Protein AF-A0A835S6H7-F1 (afdb_monomer)

Structure (mmCIF, N/CA/C/O backbone):
data_AF-A0A835S6H7-F1
#
_entry.id   AF-A0A835S6H7-F1
#
loop_
_atom_site.group_PDB
_atom_site.id
_atom_site.type_symbol
_atom_site.label_atom_id
_atom_site.label_alt_id
_atom_site.label_comp_id
_atom_site.label_asym_id
_atom_site.label_entity_id
_atom_site.label_seq_id
_atom_site.pdbx_PDB_ins_code
_atom_site.Cartn_x
_atom_site.Cartn_y
_atom_site.Cartn_z
_atom_site.occupancy
_atom_site.B_iso_or_equiv
_atom_site.auth_seq_id
_atom_site.auth_comp_id
_atom_site.auth_asym_id
_atom_site.auth_atom_id
_atom_site.pdbx_PDB_model_num
AT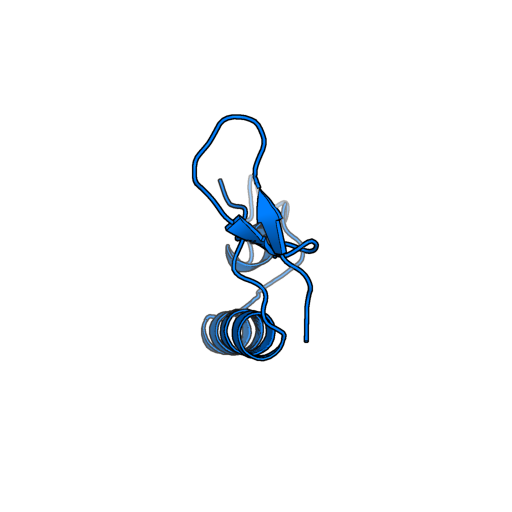OM 1 N N . MET A 1 1 ? -1.763 -4.590 16.552 1.00 73.00 1 MET A N 1
ATOM 2 C CA . MET A 1 1 ? -2.831 -4.268 15.581 1.00 73.00 1 MET A CA 1
ATOM 3 C C . MET A 1 1 ? -2.707 -2.792 15.228 1.00 73.00 1 MET A C 1
ATOM 5 O O . MET A 1 1 ? -2.499 -2.003 16.146 1.00 73.00 1 MET A O 1
ATOM 9 N N . LEU A 1 2 ? -2.734 -2.425 13.943 1.00 89.56 2 LEU A N 1
ATOM 10 C CA . LEU A 1 2 ? -2.541 -1.033 13.520 1.00 89.56 2 LEU A CA 1
ATOM 11 C C . LEU A 1 2 ? -3.706 -0.147 13.998 1.00 89.56 2 LEU A C 1
ATOM 13 O O . LEU A 1 2 ? -4.865 -0.559 13.914 1.00 89.56 2 LEU A O 1
ATOM 17 N N . LYS A 1 3 ? -3.417 1.060 14.497 1.00 95.69 3 LYS A N 1
ATOM 18 C CA . LYS A 1 3 ? -4.466 2.016 14.884 1.00 95.69 3 LYS A CA 1
ATOM 19 C C . LYS A 1 3 ? -5.095 2.642 13.639 1.00 95.69 3 LYS A C 1
ATOM 21 O O . LYS A 1 3 ? -4.444 2.783 12.602 1.00 95.69 3 LYS A O 1
ATOM 26 N N . ARG A 1 4 ? -6.367 3.032 13.761 1.00 97.56 4 ARG A N 1
ATOM 27 C CA . ARG A 1 4 ? -7.112 3.744 12.717 1.00 97.56 4 ARG A CA 1
ATOM 28 C C . ARG A 1 4 ? -7.543 5.125 13.196 1.00 97.56 4 ARG A C 1
ATOM 30 O O . ARG A 1 4 ? -7.847 5.304 14.375 1.00 97.56 4 ARG A O 1
ATOM 37 N N . ARG A 1 5 ? -7.573 6.093 12.281 1.00 97.88 5 ARG A N 1
ATOM 38 C CA . ARG A 1 5 ? -7.959 7.489 12.514 1.00 97.88 5 ARG A CA 1
ATOM 39 C C . ARG A 1 5 ? -9.018 7.929 11.512 1.00 97.88 5 ARG A C 1
ATOM 41 O O . ARG A 1 5 ? -9.080 7.427 10.394 1.00 97.88 5 ARG A O 1
ATOM 48 N N . LYS A 1 6 ? -9.842 8.897 11.913 1.00 98.25 6 LYS A N 1
ATOM 49 C CA . LYS A 1 6 ? -10.798 9.541 11.011 1.00 98.25 6 LYS A CA 1
ATOM 50 C C . LYS A 1 6 ? -10.044 10.390 9.985 1.00 98.25 6 LYS A C 1
ATOM 52 O O . LYS A 1 6 ? -9.216 11.216 10.374 1.00 98.25 6 LYS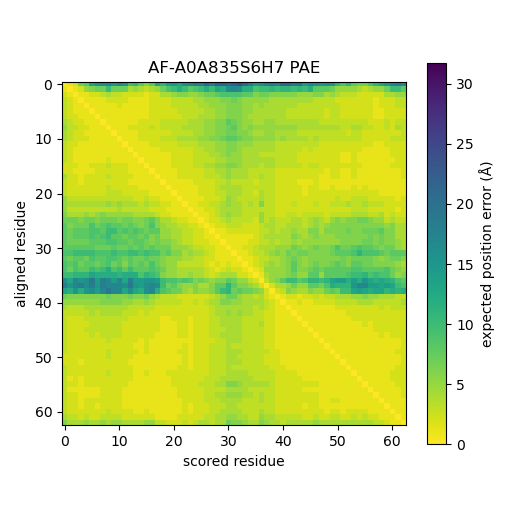 A O 1
ATOM 57 N N . LEU A 1 7 ? -10.343 10.222 8.699 1.00 98.12 7 LEU A N 1
ATOM 58 C CA . LEU A 1 7 ? -9.736 11.033 7.645 1.00 98.12 7 LEU A CA 1
ATOM 59 C C . LEU A 1 7 ? -10.449 12.391 7.541 1.00 98.12 7 LEU A C 1
ATOM 61 O O . LEU A 1 7 ? -11.440 12.550 6.823 1.00 98.12 7 LEU A O 1
ATOM 65 N N . GLY A 1 8 ? -9.957 13.378 8.288 1.00 97.50 8 GLY A N 1
ATOM 66 C CA . GLY A 1 8 ? -10.473 14.747 8.266 1.00 97.50 8 GLY A CA 1
ATOM 67 C C . GLY A 1 8 ? -11.973 14.828 8.581 1.00 97.50 8 GLY A C 1
ATOM 68 O O . GLY A 1 8 ? -12.449 14.294 9.583 1.00 97.50 8 GLY A O 1
ATOM 69 N N . LYS A 1 9 ? -12.730 15.510 7.712 1.00 98.31 9 LYS A N 1
ATOM 70 C CA . LYS A 1 9 ? -14.190 15.677 7.846 1.00 98.31 9 LYS A CA 1
ATOM 71 C C . LYS A 1 9 ? -15.001 14.514 7.257 1.00 98.31 9 LYS A C 1
ATOM 73 O O . LYS A 1 9 ? -16.223 14.535 7.348 1.00 98.31 9 LYS A O 1
ATOM 78 N N . THR A 1 10 ? -14.351 13.514 6.662 1.00 98.12 10 THR A N 1
ATOM 79 C CA . THR A 1 10 ? -15.034 12.354 6.067 1.00 98.12 10 THR A CA 1
ATOM 80 C C . THR A 1 10 ? -15.464 11.356 7.139 1.00 98.12 10 THR A C 1
ATOM 82 O O . THR A 1 10 ? -14.979 11.405 8.264 1.00 98.12 10 THR A O 1
ATOM 85 N N . ASN A 1 11 ? -16.320 10.397 6.792 1.00 97.75 11 ASN A N 1
ATOM 86 C CA . ASN A 1 11 ? -16.663 9.282 7.683 1.00 97.75 11 ASN A CA 1
ATOM 87 C C . ASN A 1 11 ? -15.708 8.080 7.543 1.00 97.75 11 ASN A C 1
ATOM 89 O O . ASN A 1 11 ? -16.002 6.999 8.046 1.00 97.75 11 ASN A O 1
ATOM 93 N N . LEU A 1 12 ? -14.568 8.249 6.865 1.00 98.25 12 LEU A N 1
ATOM 94 C CA . LEU A 1 12 ? -13.601 7.176 6.645 1.00 98.25 12 LEU A CA 1
ATOM 95 C C . LEU A 1 12 ? -12.716 6.978 7.879 1.00 98.25 12 LEU A C 1
ATOM 97 O O . LEU A 1 12 ? -12.189 7.941 8.439 1.00 98.25 12 LEU A O 1
ATOM 101 N N . SER A 1 13 ? -12.523 5.717 8.266 1.00 98.06 13 SER A N 1
ATOM 102 C CA . SER A 1 13 ? -11.562 5.294 9.288 1.00 98.06 13 SER A CA 1
ATOM 103 C C . SER A 1 13 ? -10.394 4.587 8.607 1.00 98.06 13 SER A C 1
ATOM 105 O O . SER A 1 13 ? -10.546 3.471 8.107 1.00 98.06 13 SER A O 1
ATOM 107 N N . VAL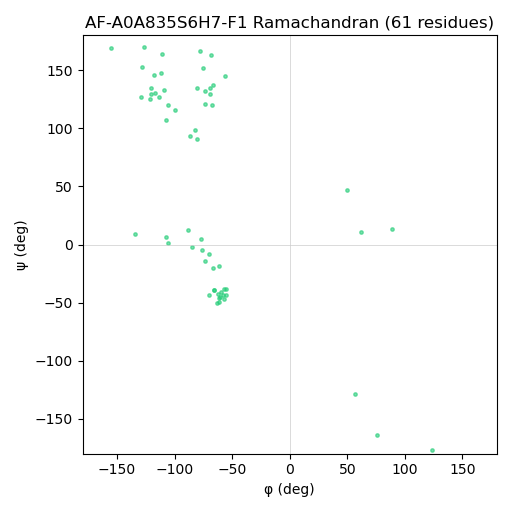 A 1 14 ? -9.242 5.248 8.557 1.00 98.31 14 VAL A N 1
ATOM 108 C CA . VAL A 1 14 ? -8.054 4.791 7.825 1.00 98.31 14 VAL A CA 1
ATOM 109 C C . VAL A 1 14 ? -6.936 4.401 8.782 1.00 98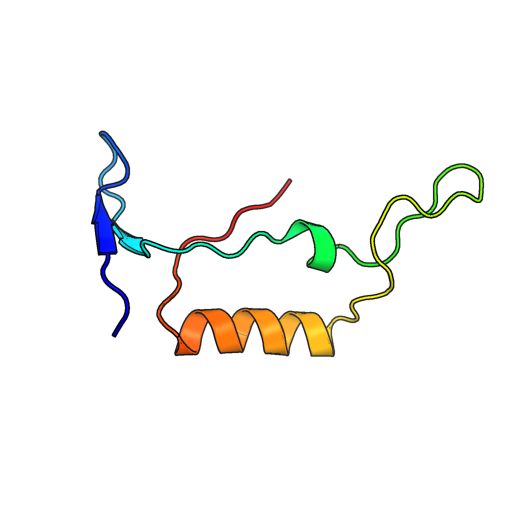.31 14 VAL A C 1
ATOM 111 O O . VAL A 1 14 ? -6.804 4.980 9.858 1.00 98.31 14 VAL A O 1
ATOM 114 N N . SER A 1 15 ? -6.131 3.418 8.409 1.00 98.44 15 SER A N 1
ATOM 115 C CA . SER A 1 15 ? -4.893 3.054 9.084 1.00 98.44 15 SER A CA 1
ATOM 116 C C . SER A 1 15 ? -3.941 4.252 9.171 1.00 98.44 15 SER A C 1
ATOM 118 O O . SER A 1 15 ? -3.870 5.059 8.250 1.00 98.44 15 SER A O 1
ATOM 120 N N . GLU A 1 16 ? -3.179 4.365 10.266 1.00 97.38 16 GLU A N 1
ATOM 121 C CA . GLU A 1 16 ? -2.148 5.416 10.413 1.00 97.38 16 GLU A CA 1
ATOM 122 C C . GLU A 1 16 ? -1.033 5.327 9.352 1.00 97.38 16 GLU A C 1
ATOM 124 O O . GLU A 1 16 ? -0.323 6.302 9.128 1.00 97.38 16 GLU A O 1
ATOM 129 N N . ILE A 1 17 ? -0.901 4.169 8.696 1.00 97.75 17 ILE A N 1
ATOM 130 C CA . ILE A 1 17 ? 0.002 3.911 7.570 1.00 97.75 17 ILE A CA 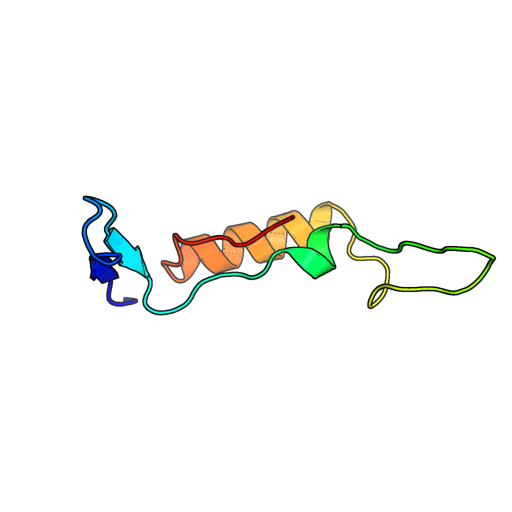1
ATOM 131 C C . ILE A 1 17 ? -0.844 3.481 6.367 1.00 97.75 17 ILE A C 1
ATOM 133 O O . ILE A 1 17 ? -1.736 2.642 6.517 1.00 97.75 17 ILE A O 1
ATOM 137 N N . GLY A 1 18 ? -0.561 4.036 5.189 1.00 97.81 18 GLY A N 1
ATOM 138 C CA . GLY A 1 18 ? -1.135 3.618 3.906 1.00 97.81 18 GLY A CA 1
ATOM 139 C C . GLY A 1 18 ? -0.098 2.946 3.002 1.00 97.81 18 GLY A C 1
ATOM 140 O O . GLY A 1 18 ? 1.104 3.073 3.238 1.00 97.81 18 GLY A O 1
ATOM 141 N N . LEU A 1 19 ? -0.560 2.241 1.968 1.00 98.19 19 LEU A N 1
ATOM 142 C CA . LEU A 1 19 ? 0.292 1.688 0.912 1.00 98.19 19 LEU A CA 1
ATOM 143 C C . LEU A 1 19 ? 0.246 2.590 -0.329 1.00 98.19 19 LEU A C 1
ATOM 145 O O . LEU A 1 19 ? -0.797 2.706 -0.969 1.00 98.19 19 LEU A O 1
ATOM 149 N N . GLY A 1 20 ? 1.381 3.188 -0.694 1.00 96.94 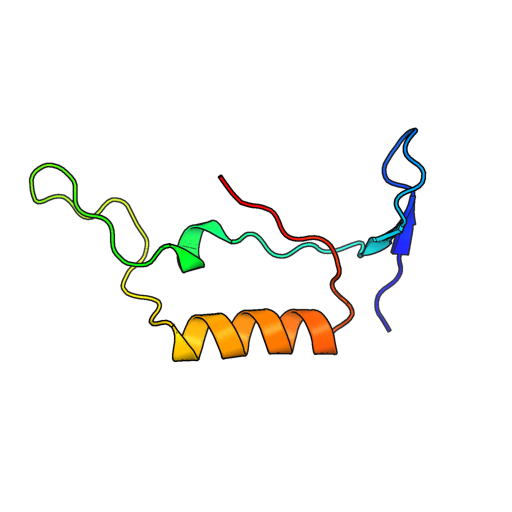20 GLY A N 1
ATOM 150 C CA . GLY A 1 20 ? 1.550 3.804 -2.012 1.00 96.94 20 GLY A CA 1
ATOM 151 C C . GLY A 1 20 ? 1.694 2.729 -3.090 1.00 96.94 20 GLY A C 1
ATOM 152 O O . GLY A 1 20 ? 2.453 1.776 -2.911 1.00 96.94 20 GLY A O 1
ATOM 153 N N . CYS A 1 21 ? 0.957 2.864 -4.190 1.00 94.88 21 CYS A N 1
ATOM 154 C CA . CYS A 1 21 ? 0.832 1.829 -5.218 1.00 94.88 21 CYS A CA 1
ATOM 155 C C . CYS A 1 21 ? 1.576 2.152 -6.520 1.00 94.88 21 CYS A C 1
ATOM 157 O O . CYS A 1 21 ? 1.452 1.392 -7.476 1.00 94.88 21 CYS A O 1
ATOM 159 N N . TRP A 1 22 ? 2.360 3.235 -6.584 1.00 91.94 22 TRP A N 1
ATOM 160 C CA . TRP A 1 22 ? 3.043 3.644 -7.820 1.00 91.94 22 TRP A CA 1
ATOM 161 C C . TRP A 1 22 ? 3.927 2.529 -8.404 1.00 91.94 22 TRP A C 1
ATOM 163 O O . TRP A 1 22 ? 3.859 2.234 -9.594 1.00 91.94 22 TRP A O 1
ATOM 173 N N . GLN A 1 23 ? 4.688 1.834 -7.557 1.00 89.75 23 GLN A N 1
ATOM 174 C CA . GLN A 1 23 ? 5.564 0.737 -7.975 1.00 89.75 23 GLN A CA 1
ATOM 175 C C . GLN A 1 23 ? 4.790 -0.483 -8.494 1.00 89.75 23 GLN A C 1
ATOM 177 O O . GLN A 1 23 ? 5.362 -1.296 -9.211 1.00 89.75 23 GLN A O 1
ATOM 182 N N . LEU A 1 24 ? 3.501 -0.622 -8.159 1.00 91.75 24 LEU A N 1
ATOM 183 C CA . LEU A 1 24 ? 2.672 -1.734 -8.634 1.00 91.75 24 LEU A CA 1
ATOM 184 C C . LEU A 1 24 ? 2.292 -1.590 -10.114 1.00 91.75 24 LEU A C 1
ATOM 186 O O . LEU A 1 24 ? 1.848 -2.566 -10.710 1.00 91.75 24 LEU A O 1
ATOM 190 N N . GLY A 1 25 ? 2.484 -0.404 -10.705 1.00 87.31 25 GLY A N 1
ATOM 191 C CA . GLY A 1 25 ? 2.309 -0.168 -12.141 1.00 87.31 25 GLY A CA 1
ATOM 192 C C . GLY A 1 25 ? 3.383 -0.821 -13.020 1.00 87.31 25 GLY A C 1
ATOM 193 O O . GLY A 1 25 ? 3.234 -0.833 -14.237 1.00 87.31 25 GLY A O 1
ATOM 194 N N . GLY A 1 26 ? 4.438 -1.383 -12.420 1.00 86.88 26 GLY A N 1
ATOM 195 C CA . GLY A 1 26 ? 5.497 -2.090 -13.136 1.00 86.88 26 GLY A CA 1
ATOM 196 C C . GLY A 1 26 ? 6.474 -1.166 -13.865 1.00 86.88 26 GLY A C 1
ATOM 197 O O . GLY A 1 26 ? 6.579 0.036 -13.586 1.00 86.88 26 GLY A O 1
ATOM 198 N N . LEU A 1 27 ? 7.242 -1.756 -14.784 1.00 88.62 27 LEU A N 1
ATOM 199 C CA . LEU A 1 27 ? 8.222 -1.028 -15.580 1.00 88.62 27 LEU A CA 1
ATOM 200 C C . LEU A 1 27 ? 7.523 -0.179 -16.648 1.00 88.62 27 LEU A C 1
ATOM 202 O O . LEU A 1 27 ? 6.873 -0.714 -17.544 1.00 88.62 27 LEU A O 1
ATOM 206 N N . THR A 1 28 ? 7.743 1.132 -16.598 1.00 87.38 28 THR A N 1
ATOM 207 C CA . THR A 1 28 ? 7.326 2.061 -17.650 1.00 87.38 28 THR A CA 1
ATOM 208 C C . THR A 1 28 ? 8.556 2.706 -18.261 1.00 87.38 28 THR A C 1
ATOM 210 O O . THR A 1 28 ? 9.402 3.255 -17.551 1.00 87.38 28 THR A O 1
ATOM 213 N N . THR A 1 29 ? 8.614 2.682 -19.589 1.00 90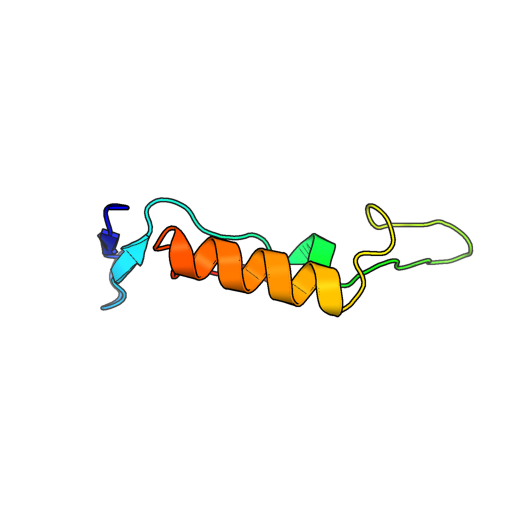.12 29 THR A N 1
ATOM 214 C CA . THR A 1 29 ? 9.684 3.286 -20.382 1.00 90.12 29 THR A CA 1
ATOM 215 C C . THR A 1 29 ? 9.086 4.339 -21.306 1.00 90.12 29 THR A C 1
ATOM 217 O O . THR A 1 29 ? 8.126 4.062 -22.023 1.00 90.12 29 THR A O 1
ATOM 220 N N . ILE A 1 30 ? 9.652 5.546 -21.298 1.00 92.88 30 ILE A N 1
ATOM 221 C CA . ILE A 1 30 ? 9.302 6.627 -22.226 1.00 92.88 30 ILE A CA 1
ATOM 222 C C . ILE A 1 30 ? 10.569 7.017 -22.978 1.00 92.88 30 ILE A C 1
ATOM 224 O O . ILE A 1 30 ? 11.569 7.345 -22.348 1.00 92.88 30 ILE A O 1
ATOM 228 N N . ASN A 1 31 ? 10.528 7.001 -24.315 1.00 94.69 31 ASN A N 1
ATOM 229 C CA . ASN A 1 31 ? 11.679 7.315 -25.174 1.00 94.69 31 ASN A CA 1
ATOM 230 C C . ASN A 1 31 ? 12.945 6.532 -24.772 1.00 94.69 31 ASN A C 1
ATOM 232 O O . ASN A 1 31 ? 14.006 7.122 -24.586 1.00 94.69 31 ASN A O 1
ATOM 236 N N . ASP A 1 32 ? 12.800 5.220 -24.559 1.00 92.56 32 ASP A N 1
ATOM 237 C CA . ASP A 1 32 ? 13.865 4.305 -24.115 1.00 92.56 32 ASP A CA 1
ATOM 238 C C . ASP A 1 32 ? 14.471 4.607 -22.728 1.00 92.56 32 ASP A C 1
ATOM 240 O O . ASP A 1 32 ? 15.455 3.988 -22.322 1.00 92.56 32 ASP A O 1
ATOM 244 N N . ILE A 1 33 ? 13.853 5.504 -21.953 1.00 91.69 33 ILE A N 1
ATOM 245 C CA . ILE A 1 33 ? 14.238 5.825 -20.576 1.00 91.69 33 ILE A CA 1
ATOM 246 C C . ILE A 1 33 ? 13.233 5.199 -19.610 1.00 91.69 33 ILE A C 1
ATOM 248 O O . ILE A 1 33 ? 12.043 5.524 -19.631 1.00 91.69 33 ILE A O 1
ATOM 252 N N . SER A 1 34 ? 13.712 4.316 -18.733 1.00 90.12 34 SER A N 1
ATOM 253 C CA . SER A 1 34 ? 12.913 3.768 -17.634 1.00 90.12 34 SER A CA 1
ATOM 254 C C . SER A 1 34 ? 12.589 4.865 -16.620 1.00 90.12 34 SER A C 1
ATOM 256 O O . SER A 1 34 ? 13.492 5.452 -16.025 1.00 90.12 34 SER A O 1
ATOM 258 N N . ILE A 1 35 ? 11.300 5.126 -16.406 1.00 88.38 35 ILE A N 1
ATOM 259 C CA . ILE A 1 35 ? 10.808 6.171 -15.492 1.00 88.38 35 ILE A CA 1
ATOM 260 C C . ILE A 1 35 ? 10.235 5.610 -14.181 1.00 88.38 35 ILE A C 1
ATOM 262 O O . ILE A 1 35 ? 9.770 6.370 -13.333 1.00 88.38 35 ILE A O 1
ATOM 266 N N . THR A 1 36 ? 10.263 4.289 -13.998 1.00 85.56 36 THR A N 1
ATOM 267 C CA . THR A 1 36 ? 9.820 3.608 -12.771 1.00 85.56 36 THR A CA 1
ATOM 268 C C . THR A 1 36 ? 10.906 2.682 -12.214 1.00 85.56 36 THR A C 1
ATOM 270 O O . THR A 1 36 ? 11.934 2.440 -12.844 1.00 85.56 36 THR A O 1
ATOM 273 N N . TYR A 1 37 ? 10.695 2.181 -10.993 1.00 71.81 37 TYR A N 1
ATOM 274 C CA . TYR A 1 37 ? 11.706 1.491 -10.177 1.00 71.81 37 TYR A CA 1
ATOM 275 C C . TYR A 1 37 ? 12.014 0.033 -10.576 1.00 71.81 37 TYR A C 1
ATOM 277 O O . TYR A 1 37 ? 12.794 -0.627 -9.891 1.00 71.81 37 TYR A O 1
ATOM 285 N N . GLY A 1 38 ? 11.438 -0.476 -11.667 1.00 74.81 38 GLY A N 1
ATOM 286 C CA . GLY A 1 38 ? 11.650 -1.843 -12.150 1.00 74.81 38 GLY A CA 1
ATOM 287 C C . GLY A 1 38 ? 10.356 -2.641 -12.291 1.00 74.81 38 GLY A C 1
ATOM 288 O O . GLY A 1 38 ? 9.259 -2.123 -12.091 1.00 74.81 38 GLY A O 1
ATOM 289 N N . ASP A 1 39 ? 10.495 -3.914 -12.659 1.00 80.25 39 ASP A N 1
ATOM 290 C CA . ASP A 1 39 ? 9.359 -4.776 -12.984 1.00 80.25 39 ASP A CA 1
ATOM 291 C C . ASP A 1 39 ? 8.782 -5.460 -11.731 1.00 80.25 39 ASP A C 1
ATOM 293 O O . ASP A 1 39 ? 9.243 -6.516 -11.287 1.00 80.25 39 ASP A O 1
ATOM 297 N N . VAL A 1 40 ? 7.771 -4.834 -11.122 1.00 89.06 40 VAL A N 1
ATOM 298 C CA . VAL A 1 40 ? 6.924 -5.495 -10.122 1.00 89.06 40 VAL A CA 1
ATOM 299 C C . VAL A 1 40 ? 5.859 -6.299 -10.859 1.00 89.06 40 VAL A C 1
ATOM 301 O O . VAL A 1 40 ? 4.822 -5.773 -11.253 1.00 89.06 40 VAL A O 1
ATOM 304 N N . ASN A 1 41 ? 6.096 -7.601 -11.009 1.00 90.12 41 ASN A N 1
ATOM 305 C CA . ASN A 1 41 ? 5.116 -8.482 -11.638 1.00 90.12 41 ASN A CA 1
ATOM 306 C C . ASN A 1 41 ? 3.845 -8.671 -10.783 1.00 90.12 41 ASN A C 1
ATOM 308 O O . ASN A 1 41 ? 3.832 -8.467 -9.563 1.00 90.12 41 ASN A O 1
ATOM 312 N N . GLU A 1 42 ? 2.776 -9.154 -11.420 1.00 91.75 42 GLU A N 1
ATOM 313 C CA . GLU A 1 42 ? 1.456 -9.329 -10.798 1.00 91.75 42 GLU A CA 1
ATOM 314 C C . GLU A 1 42 ? 1.489 -10.203 -9.529 1.00 91.75 42 GLU A C 1
ATOM 316 O O . GLU A 1 42 ? 0.809 -9.913 -8.542 1.00 91.75 42 GLU A O 1
ATOM 321 N N . GLN A 1 43 ? 2.300 -11.268 -9.510 1.00 95.06 43 GLN A N 1
ATOM 322 C CA . GLN A 1 43 ? 2.412 -12.143 -8.336 1.00 95.06 43 GLN A CA 1
ATOM 323 C C . GLN A 1 43 ? 3.021 -11.410 -7.139 1.00 95.06 43 GLN A C 1
ATOM 325 O O . GLN A 1 43 ? 2.595 -11.607 -5.999 1.00 95.06 43 GLN A O 1
ATOM 330 N N . THR A 1 44 ? 4.014 -10.563 -7.392 1.00 94.38 44 THR A N 1
ATOM 331 C CA . THR A 1 44 ? 4.661 -9.748 -6.365 1.00 94.38 44 TH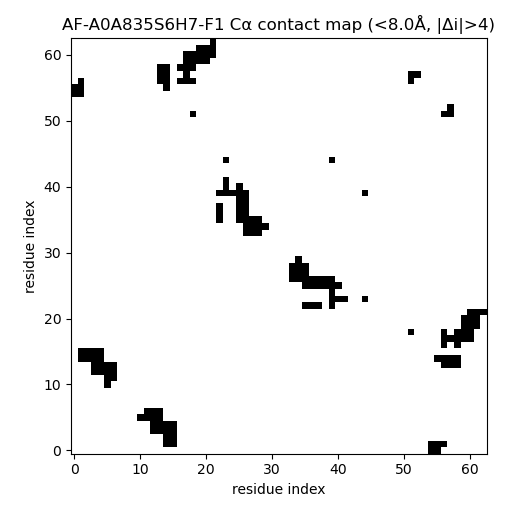R A CA 1
ATOM 332 C C . THR A 1 44 ? 3.711 -8.663 -5.875 1.00 94.38 44 THR A C 1
ATOM 334 O O . THR A 1 44 ? 3.551 -8.509 -4.665 1.00 94.38 44 THR A O 1
ATOM 337 N N . ALA A 1 45 ? 2.989 -8.000 -6.783 1.00 94.81 45 ALA A N 1
ATOM 338 C CA . ALA A 1 45 ? 1.964 -7.022 -6.429 1.00 94.81 45 ALA A CA 1
ATOM 339 C C . ALA A 1 45 ? 0.883 -7.628 -5.516 1.00 94.81 45 ALA A C 1
ATOM 341 O O . ALA A 1 45 ? 0.587 -7.075 -4.454 1.00 94.81 45 ALA A O 1
ATOM 342 N N . LYS A 1 46 ? 0.368 -8.821 -5.851 1.00 97.06 46 LYS A N 1
ATOM 343 C CA . LYS A 1 46 ? -0.589 -9.553 -5.001 1.00 97.06 46 LYS A CA 1
ATOM 344 C C . LYS A 1 46 ? -0.025 -9.839 -3.610 1.00 97.06 46 LYS A C 1
ATOM 346 O O . LYS A 1 46 ? -0.724 -9.640 -2.620 1.00 97.06 46 LYS A O 1
ATOM 351 N N . LYS A 1 47 ? 1.238 -10.271 -3.512 1.00 97.94 47 LYS A N 1
ATOM 352 C CA . LYS A 1 47 ? 1.902 -10.512 -2.217 1.00 97.94 47 LYS A CA 1
ATOM 353 C C . LYS A 1 47 ? 2.019 -9.232 -1.388 1.00 97.94 47 LYS A C 1
ATOM 355 O O . LYS A 1 47 ? 1.750 -9.278 -0.192 1.00 97.94 47 LYS A O 1
ATOM 360 N N . ILE A 1 48 ? 2.373 -8.105 -2.008 1.00 96.88 48 ILE A N 1
ATOM 361 C CA . ILE A 1 48 ? 2.479 -6.803 -1.333 1.00 96.88 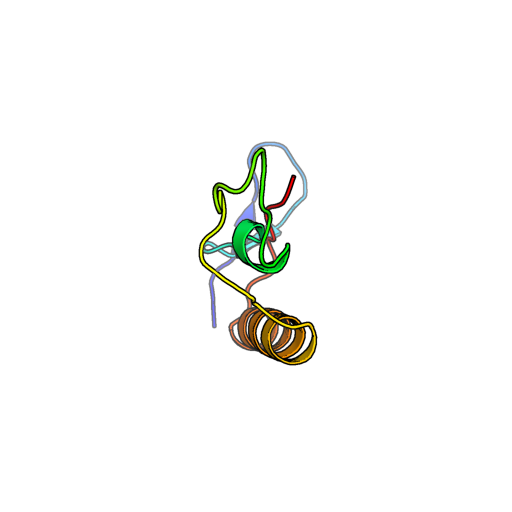48 ILE A CA 1
ATOM 362 C C . ILE A 1 48 ? 1.112 -6.365 -0.794 1.00 96.88 48 ILE A C 1
ATOM 364 O O . ILE A 1 48 ? 1.000 -6.046 0.390 1.00 96.88 48 ILE A O 1
ATOM 368 N N . ILE A 1 49 ? 0.069 -6.405 -1.630 1.00 97.94 49 ILE A N 1
ATOM 369 C CA . ILE A 1 49 ? -1.294 -6.013 -1.238 1.00 97.94 49 ILE A CA 1
ATOM 370 C C . ILE A 1 49 ? -1.804 -6.910 -0.107 1.00 97.94 49 ILE A C 1
ATOM 372 O O . ILE A 1 49 ? -2.244 -6.405 0.925 1.00 97.94 49 ILE A O 1
ATOM 376 N N . ASN A 1 50 ? -1.684 -8.233 -0.253 1.00 98.38 50 ASN A N 1
ATOM 377 C CA . ASN A 1 50 ? -2.106 -9.175 0.784 1.00 98.38 50 ASN A CA 1
ATOM 378 C C . ASN A 1 50 ? -1.349 -8.936 2.091 1.00 98.38 50 ASN A C 1
ATOM 380 O O . ASN A 1 50 ? -1.960 -8.916 3.159 1.00 98.38 50 ASN A O 1
ATOM 384 N N . LYS A 1 51 ? -0.039 -8.667 2.020 1.00 98.38 51 LYS A N 1
ATOM 385 C CA . LYS A 1 51 ? 0.741 -8.387 3.222 1.00 98.38 51 LYS A CA 1
ATOM 386 C C . LYS A 1 51 ? 0.311 -7.092 3.908 1.00 98.38 51 LYS A C 1
ATOM 388 O O . LYS A 1 51 ? 0.240 -7.051 5.134 1.00 98.38 51 LYS A O 1
ATOM 393 N N . ALA A 1 52 ? -0.002 -6.048 3.143 1.00 98.19 52 ALA A N 1
ATOM 394 C CA . ALA A 1 52 ? -0.528 -4.799 3.686 1.00 98.19 52 ALA A CA 1
ATOM 395 C C . ALA A 1 52 ? -1.859 -5.027 4.424 1.00 98.19 52 ALA A C 1
ATOM 397 O O . ALA A 1 52 ? -2.026 -4.565 5.557 1.00 98.19 52 ALA A O 1
ATOM 398 N N . LEU A 1 53 ? -2.765 -5.807 3.825 1.00 98.00 53 LEU A N 1
ATOM 399 C CA . LEU A 1 53 ? -4.045 -6.177 4.434 1.00 98.00 53 LEU A CA 1
ATOM 400 C C . LEU A 1 53 ? -3.853 -6.975 5.735 1.00 98.00 53 LEU A C 1
ATOM 402 O O . LEU A 1 53 ? -4.465 -6.634 6.748 1.00 98.00 53 LEU A O 1
ATOM 406 N N . GLU A 1 54 ? -2.961 -7.974 5.751 1.00 98.00 54 GLU A N 1
ATOM 407 C CA . GLU A 1 54 ? -2.605 -8.743 6.959 1.00 98.00 54 GLU A CA 1
ATOM 408 C C . GLU A 1 54 ? -2.084 -7.851 8.097 1.00 98.00 54 GLU A C 1
ATOM 410 O O . GLU A 1 54 ? -2.384 -8.083 9.269 1.00 98.00 54 GLU A O 1
ATOM 415 N N . LEU A 1 55 ? -1.308 -6.815 7.763 1.00 97.56 55 LEU A N 1
ATOM 416 C CA . LEU A 1 55 ? -0.768 -5.854 8.729 1.00 97.56 55 LEU A CA 1
ATOM 417 C C . LEU A 1 55 ? -1.814 -4.833 9.215 1.00 97.56 55 LEU A C 1
ATOM 419 O O . LEU A 1 55 ? -1.540 -4.053 10.131 1.00 97.56 55 LEU A O 1
ATOM 423 N N . GLY A 1 56 ? -3.024 -4.857 8.653 1.00 97.81 56 GLY A N 1
ATOM 424 C CA . GLY A 1 56 ? -4.141 -3.998 9.038 1.00 97.81 56 GLY A CA 1
ATOM 425 C C . GLY A 1 56 ? -4.206 -2.662 8.295 1.00 97.81 56 GLY A C 1
ATOM 426 O O . GLY A 1 56 ? -4.972 -1.789 8.720 1.00 97.81 56 GLY A O 1
ATOM 427 N N . ILE A 1 57 ? -3.442 -2.496 7.209 1.00 98.50 57 ILE A N 1
ATOM 428 C CA . ILE A 1 57 ? -3.535 -1.336 6.313 1.00 98.50 57 ILE A CA 1
ATOM 429 C C . ILE A 1 57 ? -4.860 -1.402 5.547 1.00 98.50 57 ILE A C 1
ATOM 431 O O . ILE A 1 57 ? -5.243 -2.453 5.039 1.00 98.50 57 ILE A O 1
ATOM 435 N N . ASN A 1 58 ? -5.568 -0.276 5.464 1.00 97.75 58 ASN A N 1
ATOM 436 C CA . ASN A 1 58 ? -6.802 -0.150 4.680 1.00 97.75 58 ASN A CA 1
ATOM 437 C C . ASN A 1 58 ? -6.865 1.129 3.826 1.00 97.75 58 ASN A C 1
ATOM 439 O O . ASN A 1 58 ? -7.919 1.432 3.272 1.00 97.75 58 ASN A O 1
ATOM 443 N N . ALA A 1 59 ? -5.764 1.874 3.731 1.00 98.00 59 ALA A N 1
ATOM 444 C CA . ALA A 1 59 ? -5.622 3.024 2.848 1.00 98.00 59 ALA A CA 1
ATOM 445 C C . ALA A 1 59 ? -4.572 2.716 1.775 1.00 98.00 59 ALA A C 1
ATOM 447 O O . ALA A 1 59 ? -3.451 2.324 2.104 1.00 98.00 59 ALA A O 1
ATOM 448 N N . PHE A 1 60 ? -4.951 2.896 0.512 1.00 98.25 60 PHE A N 1
ATOM 449 C CA . PHE A 1 60 ? -4.130 2.624 -0.665 1.00 98.25 60 PHE A CA 1
ATOM 450 C C . PHE A 1 60 ? -4.157 3.861 -1.565 1.00 98.25 60 PHE A C 1
ATOM 452 O O . PHE A 1 60 ? -5.236 4.363 -1.873 1.00 98.25 60 PHE A O 1
ATOM 459 N N . ASP A 1 61 ? -2.982 4.358 -1.936 1.00 98.06 61 ASP A N 1
ATOM 460 C CA . ASP A 1 61 ? -2.794 5.565 -2.747 1.00 98.06 61 ASP A CA 1
ATOM 461 C C . ASP A 1 61 ? -2.288 5.193 -4.149 1.00 98.06 61 ASP A C 1
ATOM 463 O O . ASP A 1 61 ? -1.389 4.361 -4.277 1.00 98.06 61 ASP A O 1
ATOM 467 N N . THR A 1 62 ? -2.887 5.758 -5.199 1.00 95.19 62 THR A N 1
ATOM 468 C CA . THR A 1 62 ? -2.598 5.432 -6.609 1.00 95.19 62 THR A CA 1
ATOM 469 C C . THR A 1 62 ? -2.960 6.604 -7.538 1.00 95.19 62 THR A C 1
ATOM 471 O O . THR A 1 62 ? -3.603 7.553 -7.085 1.00 95.19 62 THR A O 1
ATOM 474 N N . ALA A 1 63 ? -2.548 6.544 -8.813 1.00 90.69 63 ALA A N 1
ATOM 475 C CA . ALA A 1 63 ? -2.787 7.551 -9.853 1.00 90.69 63 ALA A CA 1
ATOM 476 C C . ALA A 1 63 ? -2.823 6.919 -11.252 1.00 90.69 63 ALA A C 1
ATOM 478 O O . ALA A 1 63 ? -2.077 5.933 -11.458 1.00 90.69 63 ALA A O 1
#

pLDDT: mean 93.68, std 6.19, range [71.81, 98.5]

Foldseek 3Di:
DFAWDDDPPDNDTFGPDAAECACVVAWDADPNRTPHDHGCDPVNSVVVVVVCVVVPGDHYHDD

Radius of gyration: 14.65 Å; Cα contacts (8 Å, |Δi|>4): 85; chains: 1; bounding box: 31×28×41 Å

Secondary structure (DSSP, 8-state):
---EEE-TTSS-EEESS-EE-GGGG---EETTEE-SS----HHHHHHHHHHHHHTT---EE--

Solvent-accessible surface area (backbone atoms only — not comparable to full-atom values): 3886 Å² total; per-residue (Å²): 131,63,60,66,43,66,53,77,94,52,95,48,75,32,30,83,52,65,45,77,41,69,62,60,73,22,62,45,68,57,94,91,39,72,78,47,96,40,77,41,48,72,70,55,41,51,51,52,53,52,51,40,48,77,59,48,37,74,36,77,46,79,133

Mean predicted aligned error: 3.62 Å

Sequence (63 aa):
MLKRRKLGKTNLSVSEIGLGCWQLGGLTTINDISITYGDVNEQTAKKIINKALELGINAFDTA

Nearest PDB structures (foldseek):
  1ynq-assembly2_B  TM=9.233E-01  e=8.069E-03  Halalkalibacterium halodurans C-125
  3eb4-assembly1_A  TM=8.287E-01  e=6.043E-02  Rattus norvegicus